Protein AF-A0A9E4KFP5-F1 (afdb_monomer)

Sequence (100 aa):
MARLLENPEFRGFSDHWGFRIRACRPYRAQTKGEVERPVRYVRGNFFYGRDFVSDDDLDVRERRWLDEVANVRVHGTLGERIDDRFARARPLLGPLAPHP

pLDDT: mean 89.07, std 10.49, range [51.41, 98.12]

Foldseek 3Di:
DDDDDDDPVVVVVCVQFVHDDDDDDPPPPVVCCVVVVVVVCCCVPPPPPDDAPDVVSVVVSVVVCCVPPVQQDQDPVPRHGNVVVCVVCVVVDDDGRPDD

Structure (mmCIF, N/CA/C/O backbone):
data_AF-A0A9E4KFP5-F1
#
_entry.id   AF-A0A9E4KFP5-F1
#
loop_
_atom_site.group_PDB
_atom_site.id
_atom_site.type_symbol
_atom_site.label_atom_id
_atom_site.label_alt_id
_atom_site.label_comp_id
_atom_site.label_asym_id
_atom_site.label_entity_id
_atom_site.label_seq_id
_atom_site.pdbx_PDB_ins_code
_atom_site.Cartn_x
_atom_site.Cartn_y
_atom_site.Cartn_z
_atom_site.occupancy
_atom_site.B_iso_or_equiv
_atom_site.auth_seq_id
_atom_site.auth_comp_id
_atom_site.auth_asym_id
_atom_site.auth_atom_id
_atom_site.pdbx_PDB_model_num
ATOM 1 N N . MET A 1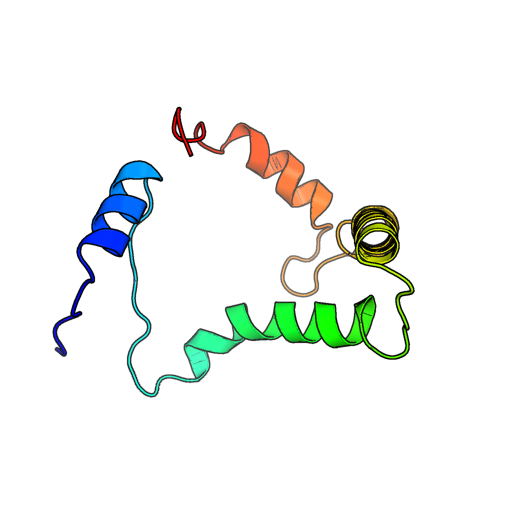 1 ? -3.580 -7.464 32.910 1.00 51.41 1 MET A N 1
ATOM 2 C CA . MET A 1 1 ? -3.457 -6.994 31.509 1.00 51.41 1 MET A CA 1
ATOM 3 C C . MET A 1 1 ? -2.479 -5.831 31.490 1.00 51.41 1 MET A C 1
ATOM 5 O O . MET A 1 1 ? -2.623 -4.959 32.334 1.00 51.41 1 MET A O 1
ATOM 9 N N . ALA A 1 2 ? -1.486 -5.820 30.597 1.00 60.56 2 ALA A N 1
ATOM 10 C CA . ALA A 1 2 ? -0.601 -4.663 30.448 1.00 60.56 2 ALA A CA 1
ATOM 11 C C . ALA A 1 2 ? -1.409 -3.460 29.927 1.00 60.56 2 ALA A C 1
ATOM 13 O O . ALA A 1 2 ? -2.172 -3.607 28.970 1.00 60.56 2 ALA A O 1
ATOM 14 N N . ARG A 1 3 ? -1.273 -2.300 30.577 1.00 66.75 3 ARG A N 1
ATOM 15 C CA . ARG A 1 3 ? -1.888 -1.040 30.143 1.00 66.75 3 ARG A CA 1
ATOM 16 C C . ARG A 1 3 ? -1.201 -0.587 28.856 1.00 66.75 3 ARG A C 1
ATOM 18 O O . ARG A 1 3 ? 0.020 -0.457 28.840 1.00 66.75 3 ARG A O 1
ATOM 25 N N . LEU A 1 4 ? -1.968 -0.355 27.791 1.00 72.62 4 LEU A N 1
ATOM 26 C CA . LEU A 1 4 ? -1.440 0.310 26.604 1.00 72.62 4 LEU A CA 1
ATOM 27 C C . LEU A 1 4 ? -1.118 1.759 26.986 1.00 72.62 4 LEU A C 1
ATOM 29 O O . LEU A 1 4 ? -2.001 2.491 27.429 1.00 72.62 4 LEU A O 1
ATOM 33 N N . LEU A 1 5 ? 0.150 2.142 26.871 1.00 75.88 5 LEU A N 1
ATOM 34 C CA . LEU A 1 5 ? 0.557 3.538 26.955 1.00 75.88 5 LEU A CA 1
ATOM 35 C C . LEU A 1 5 ? 0.354 4.146 25.571 1.00 75.88 5 LEU A C 1
ATOM 37 O O . LEU A 1 5 ? 0.996 3.730 24.608 1.00 75.88 5 LEU A O 1
ATOM 41 N N . GLU A 1 6 ? -0.584 5.076 25.469 1.00 76.69 6 GLU A N 1
ATOM 42 C CA . GLU A 1 6 ? -0.928 5.727 24.212 1.00 76.69 6 GLU A CA 1
ATOM 43 C C . GLU A 1 6 ? -0.273 7.103 24.162 1.00 76.69 6 GLU A C 1
ATOM 45 O O . GLU A 1 6 ? -0.422 7.906 25.082 1.00 76.69 6 GLU A O 1
ATOM 50 N N . ASN A 1 7 ? 0.465 7.363 23.084 1.00 89.25 7 ASN A N 1
ATOM 51 C CA . ASN A 1 7 ? 0.987 8.690 22.792 1.00 89.25 7 ASN A CA 1
ATOM 52 C C . ASN A 1 7 ? -0.201 9.614 22.430 1.00 89.25 7 ASN A C 1
ATOM 54 O O . ASN A 1 7 ? -0.950 9.251 21.516 1.00 89.25 7 ASN A O 1
ATOM 58 N N . PRO A 1 8 ? -0.379 10.772 23.099 1.00 92.00 8 PRO A N 1
ATOM 59 C CA . PRO A 1 8 ? -1.448 11.724 22.792 1.00 92.00 8 PRO A CA 1
ATOM 60 C C . PRO A 1 8 ? -1.516 12.123 21.314 1.00 92.00 8 PRO A C 1
ATOM 62 O O . PRO A 1 8 ? -2.606 12.164 20.752 1.00 92.00 8 PRO A O 1
ATOM 65 N N . GLU A 1 9 ? -0.366 12.309 20.663 1.00 92.88 9 GLU A N 1
ATOM 66 C CA . GLU A 1 9 ? -0.280 12.641 19.235 1.00 92.88 9 GLU A CA 1
ATOM 67 C C . GLU A 1 9 ? -0.846 11.517 18.368 1.00 92.88 9 GLU A C 1
ATOM 69 O O . GLU A 1 9 ? -1.630 11.739 17.448 1.00 92.88 9 GLU A O 1
ATOM 74 N N . PHE A 1 10 ? -0.503 10.268 18.696 1.00 91.44 10 PHE A N 1
ATOM 75 C CA . PHE A 1 10 ? -0.989 9.124 17.931 1.00 91.44 10 PHE A CA 1
ATOM 76 C C . PHE A 1 10 ? -2.489 8.897 18.138 1.00 91.44 10 PHE A C 1
ATOM 78 O O . PHE A 1 10 ? -3.190 8.503 17.206 1.00 91.44 10 PHE A O 1
ATOM 85 N N . ARG A 1 11 ? -2.995 9.196 19.340 1.00 91.75 11 ARG A N 1
ATOM 86 C CA . ARG A 1 11 ? -4.430 9.213 19.627 1.00 91.75 11 ARG A CA 1
ATOM 87 C C . ARG A 1 11 ? -5.148 10.285 18.803 1.00 91.75 11 ARG A C 1
ATOM 89 O O . ARG A 1 11 ? -6.101 9.935 18.111 1.00 91.75 11 ARG A O 1
ATOM 96 N N . GLY A 1 12 ? -4.647 11.521 18.791 1.00 92.62 12 GLY A N 1
ATOM 97 C CA . GLY A 1 12 ? -5.192 12.600 17.962 1.00 92.62 12 GLY A CA 1
ATOM 98 C C . GLY A 1 12 ? -5.213 12.243 16.472 1.00 92.62 12 GLY A C 1
ATOM 99 O O . GLY A 1 12 ? -6.235 12.403 15.812 1.00 92.62 12 GLY A O 1
ATOM 100 N N . PHE A 1 13 ? -4.135 11.641 15.963 1.00 92.00 13 PHE A N 1
ATOM 101 C CA . PHE A 1 13 ? -4.072 11.135 14.590 1.00 92.00 13 PHE A CA 1
ATOM 102 C C . PHE A 1 13 ? -5.136 10.057 14.313 1.00 92.00 13 PHE A C 1
ATOM 104 O O . PHE A 1 13 ? -5.772 10.062 13.260 1.00 92.00 13 PHE A O 1
ATOM 111 N N . SER A 1 14 ? -5.365 9.140 15.258 1.00 92.50 14 SER A N 1
ATOM 112 C CA . SER A 1 14 ? -6.379 8.091 15.107 1.00 92.50 14 SER A CA 1
ATOM 113 C C . SER A 1 14 ? -7.810 8.628 15.090 1.00 92.50 14 SER A C 1
ATOM 115 O O . SER A 1 14 ? -8.630 8.145 14.309 1.00 92.50 14 SER A O 1
ATOM 117 N N . ASP A 1 15 ? -8.081 9.663 15.888 1.00 91.25 15 ASP A N 1
ATOM 118 C CA . ASP A 1 15 ? -9.383 10.326 15.943 1.00 91.25 15 ASP A CA 1
ATOM 119 C C . ASP A 1 15 ? -9.637 11.135 14.659 1.00 91.25 15 ASP A C 1
ATOM 121 O O . ASP A 1 15 ? -10.723 11.057 14.087 1.00 91.25 15 ASP A O 1
ATOM 125 N N . HIS A 1 16 ? -8.614 11.834 14.154 1.00 92.31 16 HIS A N 1
ATOM 126 C CA . HIS A 1 16 ? -8.679 12.606 12.909 1.0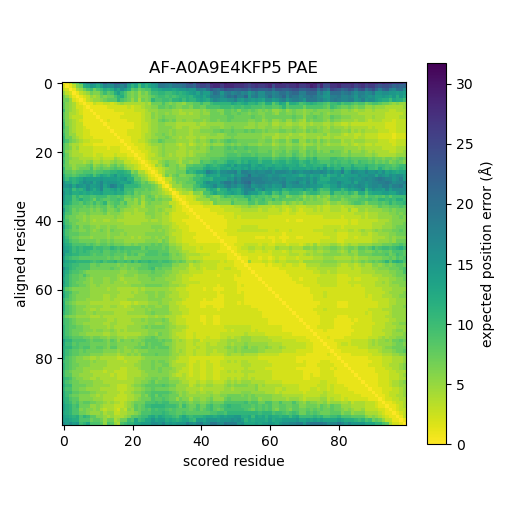0 92.31 16 HIS A CA 1
ATOM 127 C C . HIS A 1 16 ? -8.940 11.732 11.674 1.00 92.31 16 HIS A C 1
ATOM 129 O O . HIS A 1 16 ? -9.792 12.056 10.851 1.00 92.31 16 HIS A O 1
ATOM 135 N N . TRP A 1 17 ? -8.253 10.589 11.562 1.00 91.88 17 TRP A N 1
ATOM 136 C CA . TRP A 1 17 ? -8.390 9.664 10.427 1.00 91.88 17 TRP A CA 1
ATOM 137 C C . TRP A 1 17 ? -9.432 8.553 10.636 1.00 91.88 17 TRP A C 1
ATOM 139 O O . TRP A 1 17 ? -9.619 7.709 9.760 1.00 91.88 17 TRP A O 1
ATOM 149 N N . GLY A 1 18 ? -10.110 8.525 11.786 1.00 90.19 18 GLY A N 1
ATOM 150 C CA . GLY A 1 18 ? -11.229 7.620 12.051 1.00 90.19 18 GLY A CA 1
ATOM 151 C C . GLY A 1 18 ? -10.859 6.138 12.179 1.00 90.19 18 GLY A C 1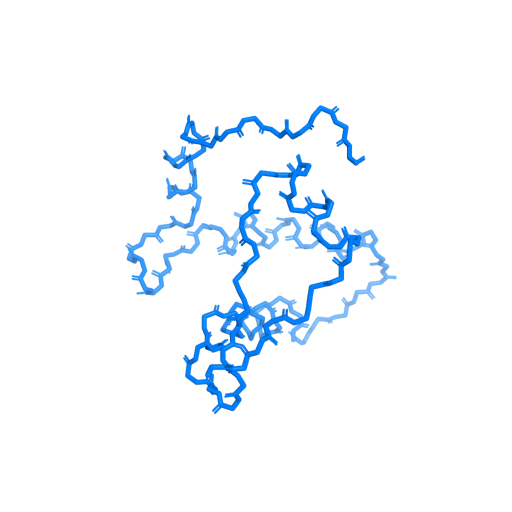
ATOM 152 O O . GLY A 1 18 ? -11.660 5.273 11.816 1.00 90.19 18 GLY A O 1
ATOM 153 N N . PHE A 1 19 ? -9.673 5.806 12.701 1.00 89.38 19 PHE A N 1
ATOM 154 C CA . PHE A 1 19 ? -9.270 4.415 12.944 1.00 89.38 19 PHE A CA 1
ATOM 155 C C . PHE A 1 19 ? -9.002 4.133 14.424 1.00 89.38 19 PHE A C 1
ATOM 157 O O . PHE A 1 19 ? -8.709 5.016 15.219 1.00 89.38 19 PHE A O 1
ATOM 164 N N . ARG A 1 20 ? -9.082 2.857 14.821 1.00 89.75 20 ARG A N 1
ATOM 165 C CA . ARG A 1 20 ? -8.804 2.436 16.201 1.00 89.75 20 ARG A CA 1
ATOM 166 C C . ARG A 1 20 ? -7.383 1.905 16.334 1.00 89.75 20 ARG A C 1
ATOM 168 O O . ARG A 1 20 ? -7.013 0.944 15.659 1.00 89.75 20 ARG A O 1
ATOM 175 N N . ILE A 1 21 ? -6.632 2.436 17.294 1.00 88.31 21 ILE A N 1
ATOM 176 C CA . ILE A 1 21 ? -5.325 1.892 17.668 1.00 88.31 21 ILE A CA 1
ATOM 177 C C . ILE A 1 21 ? -5.511 0.519 18.326 1.00 88.31 21 ILE A C 1
ATOM 179 O O . ILE A 1 21 ? -6.207 0.372 19.332 1.00 88.31 21 ILE A O 1
ATOM 183 N N . ARG A 1 22 ? -4.857 -0.506 17.774 1.00 85.19 22 ARG A N 1
ATOM 184 C CA . ARG A 1 22 ? -4.798 -1.847 18.367 1.00 85.19 22 ARG A CA 1
ATOM 185 C C . ARG A 1 22 ? -3.352 -2.310 18.453 1.00 85.19 22 ARG A C 1
ATOM 187 O O . ARG A 1 22 ? -2.776 -2.765 17.470 1.00 85.19 22 ARG A O 1
ATOM 194 N N . ALA A 1 23 ? -2.778 -2.239 19.649 1.00 82.50 23 ALA A N 1
ATOM 195 C CA . ALA A 1 23 ? -1.427 -2.730 19.876 1.00 82.50 23 ALA A CA 1
ATOM 196 C C . ALA A 1 23 ? -1.358 -4.264 19.837 1.00 82.50 23 ALA A C 1
ATOM 198 O O . ALA A 1 23 ? -2.235 -4.972 20.349 1.00 82.50 23 ALA A O 1
ATOM 199 N N . CYS A 1 24 ? -0.277 -4.781 19.254 1.00 77.56 24 CYS A N 1
ATOM 200 C CA . CYS A 1 24 ? 0.061 -6.193 19.363 1.00 77.56 24 CYS A CA 1
ATOM 201 C C . CYS A 1 24 ? 0.439 -6.528 20.809 1.00 77.56 24 CYS A C 1
ATOM 203 O O . CYS A 1 24 ? 1.052 -5.723 21.510 1.00 77.56 24 CYS A O 1
ATOM 205 N N . ARG A 1 25 ? 0.102 -7.740 21.261 1.00 76.75 25 ARG A N 1
ATOM 206 C CA . ARG A 1 25 ? 0.590 -8.217 22.560 1.00 76.75 25 ARG A CA 1
ATOM 207 C C . ARG A 1 25 ? 2.116 -8.372 22.486 1.00 76.75 25 ARG A C 1
ATOM 209 O O . ARG A 1 25 ? 2.587 -8.973 21.513 1.00 76.75 25 ARG A O 1
ATOM 216 N N . PRO A 1 26 ? 2.874 -7.883 23.485 1.00 75.62 26 PRO A N 1
ATOM 217 C CA . PRO A 1 26 ? 4.308 -8.134 23.565 1.00 75.62 26 PRO A CA 1
ATOM 218 C C . PRO A 1 26 ? 4.623 -9.630 23.441 1.00 75.62 26 PRO A C 1
ATOM 220 O O . PRO A 1 26 ? 3.839 -10.469 23.887 1.00 75.6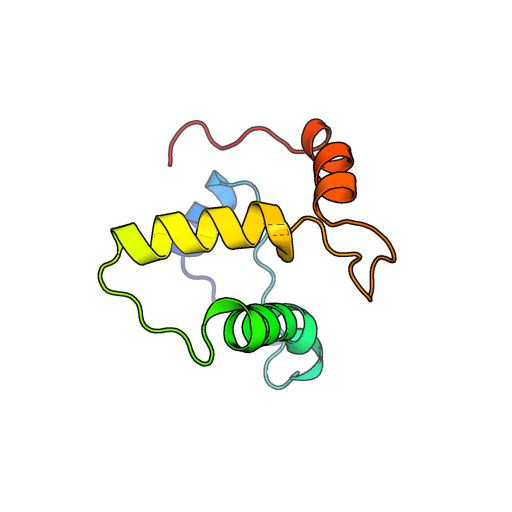2 26 PRO A O 1
ATOM 223 N N . TYR A 1 27 ? 5.760 -9.955 22.822 1.00 73.62 27 TYR A N 1
ATOM 224 C CA . TYR A 1 27 ? 6.274 -11.325 22.662 1.00 73.62 27 TYR A CA 1
ATOM 225 C C . TYR A 1 27 ? 5.371 -12.299 21.880 1.00 73.62 27 TYR A C 1
ATOM 227 O O . TYR A 1 27 ? 5.552 -13.512 21.952 1.00 73.62 27 TYR A O 1
ATOM 235 N N . ARG A 1 28 ? 4.427 -11.796 21.071 1.00 71.50 28 ARG A N 1
ATOM 236 C CA . ARG A 1 28 ? 3.598 -12.623 20.180 1.00 71.50 28 ARG A CA 1
ATOM 237 C C . ARG A 1 28 ? 4.010 -12.466 18.713 1.00 71.50 28 ARG A C 1
ATOM 239 O O . ARG A 1 28 ? 3.351 -11.777 17.936 1.00 71.50 28 ARG A O 1
ATOM 246 N N . ALA A 1 29 ? 5.085 -13.146 18.317 1.00 64.50 29 ALA A N 1
ATOM 247 C CA . ALA A 1 29 ? 5.613 -13.098 16.945 1.00 64.50 29 ALA A CA 1
ATOM 248 C C . ALA A 1 29 ? 4.586 -13.534 15.876 1.00 64.50 29 ALA A C 1
ATOM 250 O O . ALA A 1 29 ? 4.548 -12.984 14.778 1.00 64.50 29 ALA A O 1
ATOM 251 N N . GLN A 1 30 ? 3.682 -14.458 16.221 1.00 66.44 30 GLN A N 1
ATOM 252 C CA . GLN A 1 30 ? 2.668 -15.012 15.311 1.00 66.44 30 GLN A CA 1
ATOM 253 C C . GLN A 1 30 ? 1.700 -13.966 14.730 1.00 66.44 30 GLN A C 1
ATOM 255 O O . GLN A 1 30 ? 1.139 -14.188 13.665 1.00 66.44 30 GLN A O 1
ATOM 260 N N . THR A 1 31 ? 1.503 -12.821 15.394 1.00 62.66 31 THR A N 1
ATOM 261 C CA . THR A 1 31 ? 0.626 -11.743 14.894 1.00 62.66 31 THR A CA 1
ATOM 262 C C . THR A 1 31 ? 1.298 -10.808 13.891 1.00 62.66 31 THR A C 1
ATOM 264 O O . THR A 1 31 ? 0.613 -10.001 13.272 1.00 62.66 31 THR A O 1
ATOM 267 N N . LYS A 1 32 ? 2.620 -10.912 13.711 1.00 66.06 32 LYS A N 1
ATOM 268 C CA . LYS A 1 32 ? 3.393 -9.999 12.862 1.00 66.06 32 LYS A CA 1
ATOM 269 C C . LYS A 1 32 ? 3.591 -10.516 11.430 1.00 66.06 32 LYS A C 1
ATOM 271 O O . LYS A 1 32 ? 3.934 -9.746 10.541 1.00 66.06 32 LYS A O 1
ATOM 276 N N . GLY A 1 33 ? 3.309 -11.797 11.177 1.00 66.06 33 GLY A N 1
ATOM 277 C CA . GLY A 1 33 ? 3.484 -12.407 9.855 1.00 66.06 33 GLY A CA 1
ATOM 278 C C . GLY A 1 33 ? 2.689 -11.711 8.744 1.00 66.06 33 GLY A C 1
ATOM 279 O O . GLY A 1 33 ? 3.212 -11.540 7.649 1.00 66.06 33 GLY A O 1
ATOM 280 N N . GLU A 1 34 ? 1.473 -11.240 9.034 1.00 72.94 34 GLU A N 1
ATOM 281 C CA . GLU A 1 34 ? 0.644 -10.509 8.061 1.00 72.94 34 GLU A CA 1
ATOM 282 C C . GLU A 1 34 ? 1.249 -9.161 7.649 1.00 72.94 34 GLU A C 1
ATOM 284 O O . GLU A 1 34 ? 1.122 -8.763 6.497 1.00 72.94 34 GLU A O 1
ATOM 289 N N . VAL A 1 35 ? 1.964 -8.484 8.553 1.00 74.56 35 VAL A N 1
ATOM 290 C CA . VAL A 1 35 ? 2.639 -7.209 8.254 1.00 74.56 35 VAL A CA 1
ATOM 291 C C . VAL A 1 35 ? 4.045 -7.406 7.679 1.00 74.56 35 VAL A C 1
ATOM 293 O O . VAL A 1 35 ? 4.519 -6.571 6.917 1.00 74.56 35 VAL A O 1
ATOM 296 N N . GLU A 1 36 ? 4.719 -8.517 7.983 1.00 83.62 36 GLU A N 1
ATOM 297 C CA . GLU A 1 36 ? 6.083 -8.787 7.497 1.00 83.62 36 GLU A CA 1
ATOM 298 C C . GLU A 1 36 ? 6.130 -9.439 6.109 1.00 83.62 36 GLU A C 1
ATOM 300 O O . GLU A 1 36 ? 7.071 -9.208 5.345 1.00 83.62 36 GLU A O 1
ATOM 305 N N . ARG A 1 37 ? 5.128 -10.255 5.755 1.00 85.88 37 ARG A N 1
ATOM 306 C CA . ARG A 1 37 ? 5.061 -10.933 4.448 1.00 85.88 37 ARG A CA 1
ATOM 307 C C . ARG A 1 37 ? 5.039 -9.954 3.263 1.00 85.88 37 ARG A C 1
ATOM 309 O O . ARG A 1 37 ? 5.823 -10.183 2.338 1.00 85.88 37 ARG A O 1
ATOM 316 N N . PRO A 1 38 ? 4.242 -8.863 3.267 1.00 88.00 38 PRO A N 1
ATOM 317 C CA . PRO A 1 38 ? 4.269 -7.874 2.189 1.00 88.00 38 PRO A CA 1
ATOM 318 C C . PRO A 1 38 ? 5.643 -7.220 2.029 1.00 88.00 38 PRO A C 1
ATOM 320 O O . PRO A 1 38 ? 6.132 -7.098 0.911 1.00 88.00 38 PRO A O 1
ATOM 323 N N . VAL A 1 39 ? 6.324 -6.894 3.135 1.00 89.94 39 VAL A N 1
ATOM 324 C CA . VAL A 1 39 ? 7.670 -6.295 3.093 1.00 89.94 39 VAL A CA 1
ATOM 325 C C . VAL A 1 39 ? 8.671 -7.242 2.435 1.00 89.94 39 VAL A C 1
ATOM 327 O O . VAL A 1 39 ? 9.474 -6.817 1.606 1.00 89.94 39 VAL A O 1
ATOM 330 N N . ARG A 1 40 ? 8.614 -8.541 2.759 1.00 91.56 40 ARG A N 1
ATOM 331 C CA . ARG A 1 40 ? 9.453 -9.553 2.101 1.00 91.56 40 ARG A CA 1
ATOM 332 C C . ARG A 1 40 ? 9.174 -9.623 0.600 1.00 91.56 40 ARG A C 1
ATOM 334 O O . ARG A 1 40 ? 10.121 -9.708 -0.176 1.00 91.56 40 ARG A O 1
ATOM 341 N N . TYR A 1 41 ? 7.901 -9.588 0.207 1.00 93.44 41 TYR A N 1
ATOM 342 C CA . TYR A 1 41 ? 7.506 -9.614 -1.199 1.00 93.44 41 TYR A CA 1
ATOM 343 C C . TYR A 1 41 ? 8.060 -8.405 -1.957 1.00 93.44 41 TYR A C 1
ATOM 345 O O . TYR A 1 41 ? 8.747 -8.596 -2.954 1.00 93.44 41 TYR A O 1
ATOM 353 N N . VAL A 1 42 ? 7.857 -7.187 -1.449 1.00 94.81 42 VAL A N 1
ATOM 354 C CA . VAL A 1 42 ? 8.375 -5.964 -2.081 1.00 94.81 42 VAL A CA 1
ATOM 355 C C . VAL A 1 42 ? 9.905 -6.005 -2.165 1.00 94.81 42 VAL A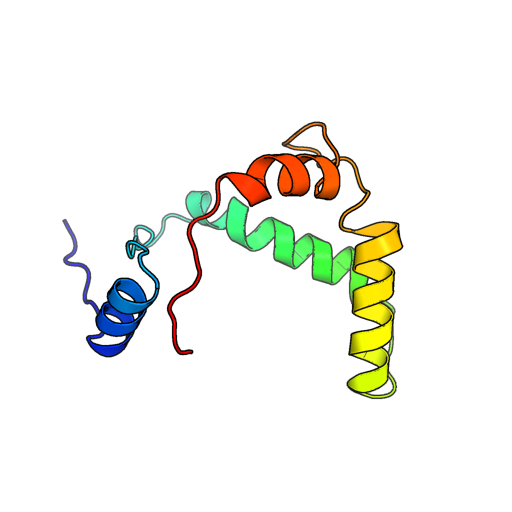 C 1
ATOM 357 O O . VAL A 1 42 ? 10.473 -5.795 -3.233 1.00 94.81 42 VAL A O 1
ATOM 360 N N . ARG A 1 43 ? 10.604 -6.374 -1.082 1.00 94.69 43 ARG A N 1
ATOM 361 C CA . ARG A 1 43 ? 12.075 -6.476 -1.098 1.00 94.69 43 ARG A CA 1
ATOM 362 C C . ARG A 1 43 ? 12.589 -7.484 -2.122 1.00 94.69 43 ARG A C 1
ATOM 364 O O . ARG A 1 43 ? 13.514 -7.169 -2.857 1.00 94.69 43 ARG A O 1
ATOM 371 N N . GLY A 1 44 ? 12.004 -8.679 -2.172 1.00 95.94 44 GLY A N 1
ATOM 372 C CA . GLY A 1 44 ? 12.457 -9.741 -3.070 1.00 95.94 44 GLY A CA 1
ATOM 373 C C . GLY A 1 44 ? 12.029 -9.552 -4.525 1.00 95.94 44 GLY A C 1
ATOM 374 O O . GLY A 1 44 ? 12.744 -9.973 -5.425 1.00 95.94 44 GLY A O 1
ATOM 375 N N . ASN A 1 45 ? 10.869 -8.939 -4.770 1.00 96.25 45 ASN A N 1
ATOM 376 C CA . ASN A 1 45 ? 10.293 -8.838 -6.108 1.00 96.25 45 ASN A CA 1
ATOM 377 C C . ASN A 1 45 ? 10.561 -7.489 -6.782 1.00 96.25 45 ASN A C 1
ATOM 379 O O . ASN A 1 45 ? 10.739 -7.468 -8.000 1.00 96.25 45 ASN A O 1
ATOM 383 N N . PHE A 1 46 ? 10.643 -6.398 -6.012 1.00 96.94 46 PHE A N 1
ATOM 384 C CA . PHE A 1 46 ? 10.861 -5.042 -6.523 1.00 96.94 46 PHE A CA 1
ATOM 385 C C . PHE A 1 46 ? 12.270 -4.488 -6.256 1.00 96.94 46 PHE A C 1
ATOM 387 O O . PHE A 1 46 ? 12.863 -3.905 -7.155 1.00 96.94 46 PHE A O 1
ATOM 394 N N . PHE A 1 47 ? 12.872 -4.712 -5.089 1.00 96.12 47 PHE A N 1
ATOM 395 C CA . PHE A 1 47 ? 14.191 -4.115 -4.807 1.00 96.12 47 PHE A CA 1
ATOM 396 C C . PHE A 1 47 ? 15.380 -5.001 -5.191 1.00 96.12 47 PHE A C 1
ATOM 398 O O . PHE A 1 47 ? 16.376 -4.509 -5.710 1.00 96.12 47 PHE A O 1
ATOM 405 N N . TYR A 1 48 ? 15.308 -6.306 -4.925 1.00 95.12 48 TYR A N 1
ATOM 406 C CA . TYR A 1 48 ? 16.465 -7.190 -5.066 1.00 95.12 48 TYR A CA 1
ATOM 407 C C . TYR A 1 48 ? 17.014 -7.217 -6.502 1.00 95.12 48 TYR A C 1
ATOM 409 O O . TYR A 1 48 ? 16.269 -7.460 -7.451 1.00 95.12 48 TYR A O 1
ATOM 417 N N . GLY A 1 49 ? 18.324 -6.986 -6.639 1.00 93.00 49 GLY A N 1
ATOM 418 C CA . GLY A 1 49 ? 19.032 -7.012 -7.922 1.00 93.00 49 GLY A CA 1
ATOM 419 C C . GLY A 1 49 ? 18.760 -5.814 -8.836 1.00 93.00 49 GLY A C 1
ATOM 420 O O . GLY A 1 49 ? 19.075 -5.894 -10.021 1.00 93.00 49 GLY A O 1
ATOM 421 N N . ARG A 1 50 ? 18.160 -4.733 -8.321 1.00 93.94 50 ARG A N 1
ATOM 422 C CA . ARG A 1 50 ? 17.933 -3.494 -9.071 1.00 93.94 50 ARG A CA 1
ATOM 423 C C . ARG A 1 50 ? 18.711 -2.343 -8.446 1.00 93.94 50 ARG A C 1
ATOM 425 O O . ARG A 1 50 ? 18.654 -2.151 -7.235 1.00 93.94 50 ARG A O 1
ATOM 432 N N . ASP A 1 51 ? 19.347 -1.556 -9.303 1.00 95.19 51 ASP A N 1
ATOM 433 C CA . ASP A 1 51 ? 19.899 -0.251 -8.955 1.00 95.19 51 ASP A CA 1
ATOM 434 C C . ASP A 1 51 ? 18.976 0.852 -9.478 1.00 95.19 51 ASP A C 1
ATOM 436 O O . ASP A 1 51 ? 18.361 0.721 -10.548 1.00 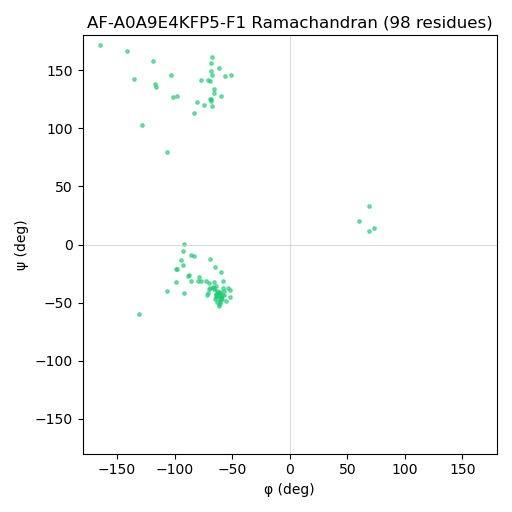95.19 51 ASP A O 1
ATOM 440 N N . PHE A 1 52 ? 18.900 1.940 -8.720 1.00 96.44 52 PHE A N 1
ATOM 441 C CA . PHE A 1 52 ? 18.123 3.130 -9.047 1.00 96.44 52 PHE A CA 1
ATOM 442 C C . PHE A 1 52 ? 19.078 4.299 -9.213 1.00 96.44 52 PHE A C 1
ATOM 444 O O . PHE A 1 52 ? 20.031 4.442 -8.446 1.00 96.44 52 PHE A O 1
ATOM 451 N N . VAL A 1 53 ? 18.838 5.117 -10.232 1.00 96.31 53 VAL A N 1
ATOM 452 C CA . VAL A 1 53 ? 19.728 6.247 -10.544 1.00 96.31 53 VAL A CA 1
ATOM 453 C C . VAL A 1 53 ? 19.290 7.548 -9.868 1.00 96.31 53 VAL A C 1
ATOM 455 O O . VAL A 1 53 ? 20.092 8.471 -9.750 1.00 96.31 53 VAL A O 1
ATOM 458 N N . SER A 1 54 ? 18.035 7.616 -9.416 1.00 97.75 54 SER A N 1
ATOM 459 C CA . SER A 1 54 ? 17.447 8.718 -8.651 1.00 97.75 54 SER A CA 1
ATOM 460 C C . SER A 1 54 ? 16.134 8.282 -7.990 1.00 97.75 54 SER A C 1
ATOM 462 O O . SER A 1 54 ? 15.602 7.211 -8.299 1.00 97.75 54 SER A O 1
ATOM 464 N N . ASP A 1 55 ? 15.587 9.137 -7.125 1.00 97.25 55 ASP A N 1
ATOM 465 C CA . ASP A 1 55 ? 14.248 8.948 -6.554 1.00 97.25 55 ASP A CA 1
ATOM 466 C C . ASP A 1 55 ? 13.157 9.009 -7.643 1.00 97.25 55 ASP A C 1
ATOM 468 O O . ASP A 1 55 ? 12.230 8.208 -7.630 1.00 97.25 55 ASP A O 1
ATOM 472 N N . ASP A 1 56 ? 13.312 9.859 -8.664 1.00 98.12 56 ASP A N 1
ATOM 473 C CA . ASP A 1 56 ? 12.376 9.901 -9.801 1.00 98.12 56 ASP A CA 1
ATOM 474 C C . ASP A 1 56 ? 12.369 8.582 -10.598 1.00 98.12 56 ASP A C 1
ATOM 476 O O . ASP A 1 56 ? 11.319 8.100 -11.032 1.00 98.12 56 ASP A O 1
ATOM 480 N N . ASP A 1 57 ? 13.543 7.971 -10.797 1.00 97.75 57 ASP A N 1
ATOM 481 C CA . ASP A 1 57 ? 13.662 6.658 -11.442 1.00 97.75 57 ASP A CA 1
ATOM 482 C C . ASP A 1 57 ? 13.015 5.561 -10.584 1.00 97.75 57 ASP A C 1
ATOM 484 O O . ASP A 1 57 ? 12.354 4.667 -11.120 1.00 97.75 57 ASP A O 1
ATOM 488 N N . LEU A 1 58 ? 13.146 5.651 -9.257 1.00 97.12 58 LEU A N 1
ATOM 489 C CA . LEU A 1 58 ? 12.451 4.771 -8.323 1.00 97.12 58 LEU A CA 1
ATOM 490 C C . LEU A 1 58 ? 10.929 4.904 -8.459 1.00 97.12 58 LEU A C 1
ATOM 492 O O . LEU A 1 58 ? 10.271 3.884 -8.662 1.00 97.12 58 LEU A O 1
ATOM 496 N N . ASP A 1 59 ? 10.386 6.121 -8.438 1.00 97.56 59 ASP A N 1
ATOM 497 C CA . ASP A 1 59 ? 8.945 6.387 -8.540 1.00 97.56 59 ASP A CA 1
ATOM 498 C C . ASP A 1 59 ? 8.347 5.852 -9.848 1.00 97.56 59 ASP A C 1
ATOM 500 O O . ASP A 1 59 ? 7.290 5.211 -9.860 1.00 97.56 59 ASP A O 1
ATOM 504 N N . VAL A 1 60 ? 9.024 6.089 -10.977 1.00 97.94 60 VAL A N 1
ATOM 505 C CA . VAL A 1 60 ? 8.572 5.602 -12.290 1.00 97.94 60 VAL A CA 1
ATOM 506 C C . VAL A 1 60 ? 8.574 4.076 -12.329 1.00 97.94 60 VAL A C 1
ATOM 508 O O . VAL A 1 60 ? 7.607 3.457 -12.788 1.00 97.94 60 VAL A O 1
ATOM 511 N N . ARG A 1 61 ? 9.647 3.445 -11.839 1.00 97.75 61 ARG A N 1
ATOM 512 C CA . ARG A 1 61 ? 9.763 1.983 -11.822 1.00 97.75 61 ARG A CA 1
ATOM 513 C C . ARG A 1 61 ? 8.791 1.342 -10.843 1.00 97.75 61 ARG A C 1
ATOM 515 O O . ARG A 1 61 ? 8.260 0.280 -11.159 1.00 97.75 61 ARG A O 1
ATOM 522 N N . GLU A 1 62 ? 8.551 1.964 -9.692 1.00 97.38 62 GLU A N 1
ATOM 523 C CA . GLU A 1 62 ? 7.581 1.500 -8.701 1.00 97.38 62 GLU A CA 1
ATOM 524 C C . GLU A 1 62 ? 6.184 1.487 -9.307 1.00 97.38 62 GLU A C 1
ATOM 526 O O . GLU A 1 62 ? 5.536 0.443 -9.303 1.00 97.38 62 GLU A O 1
ATOM 531 N N . ARG A 1 63 ? 5.742 2.608 -9.889 1.00 98.06 63 ARG A N 1
ATOM 532 C CA . ARG A 1 63 ? 4.421 2.706 -10.528 1.00 98.06 63 ARG A CA 1
ATOM 533 C C . ARG A 1 63 ? 4.239 1.639 -11.595 1.00 98.06 63 ARG A C 1
ATOM 535 O O . ARG A 1 63 ? 3.268 0.889 -11.559 1.00 98.06 63 ARG A O 1
ATOM 542 N N . ARG A 1 64 ? 5.226 1.494 -12.482 1.00 98.00 64 ARG A N 1
ATOM 543 C CA . ARG A 1 64 ? 5.196 0.458 -13.516 1.00 98.00 64 ARG A CA 1
ATOM 544 C C . ARG A 1 64 ? 5.104 -0.946 -12.918 1.00 98.00 64 ARG A C 1
ATOM 546 O O . ARG A 1 64 ? 4.343 -1.779 -13.397 1.00 98.00 64 ARG A O 1
ATOM 553 N N . TRP A 1 65 ? 5.873 -1.224 -11.870 1.00 97.81 65 TRP A N 1
ATOM 554 C CA . TRP A 1 65 ? 5.837 -2.516 -11.193 1.00 97.81 65 TRP A CA 1
ATOM 555 C C . TRP A 1 65 ? 4.494 -2.779 -10.500 1.00 97.81 65 TRP A C 1
ATOM 557 O O . TRP A 1 65 ? 4.002 -3.909 -10.538 1.00 97.81 65 TRP A O 1
ATOM 567 N N . LEU A 1 66 ? 3.878 -1.760 -9.901 1.00 97.75 66 LEU A N 1
ATOM 568 C CA . LEU A 1 66 ? 2.540 -1.852 -9.323 1.00 97.75 66 LEU A CA 1
ATOM 569 C C . LEU A 1 66 ? 1.506 -2.226 -10.393 1.00 97.75 66 LEU A C 1
ATOM 571 O O . LEU A 1 66 ? 0.768 -3.196 -10.198 1.00 97.75 66 LEU A O 1
ATOM 575 N N . ASP A 1 67 ? 1.528 -1.527 -11.529 1.00 97.75 67 ASP A N 1
ATOM 576 C CA . ASP A 1 67 ? 0.574 -1.694 -12.631 1.00 97.75 67 ASP A CA 1
ATOM 577 C C . ASP A 1 67 ? 0.750 -3.019 -13.389 1.00 97.75 67 ASP A C 1
ATOM 579 O O . ASP A 1 67 ? -0.226 -3.647 -13.791 1.00 97.75 67 ASP A O 1
ATOM 583 N N . GLU A 1 68 ? 1.990 -3.469 -13.590 1.00 97.69 68 GLU A N 1
ATOM 584 C CA . GLU A 1 68 ? 2.286 -4.630 -14.443 1.00 97.69 68 GLU A CA 1
ATOM 585 C C . GLU A 1 68 ? 2.481 -5.934 -13.657 1.00 97.69 68 GLU A C 1
ATOM 587 O O . GLU A 1 68 ? 2.361 -7.021 -14.226 1.00 97.69 68 GLU A O 1
ATOM 592 N N . VAL A 1 69 ? 2.799 -5.862 -12.358 1.00 97.06 69 VAL A N 1
ATOM 593 C CA . VAL A 1 69 ? 3.198 -7.037 -11.565 1.00 97.06 69 VAL A CA 1
ATOM 594 C C . VAL A 1 69 ? 2.439 -7.130 -10.247 1.00 97.06 69 VAL A C 1
ATOM 596 O O . VAL A 1 69 ? 1.779 -8.139 -9.989 1.00 97.06 69 VAL A O 1
ATOM 599 N N . ALA A 1 70 ? 2.549 -6.128 -9.374 1.00 96.81 70 ALA A N 1
ATOM 600 C CA . ALA A 1 70 ? 2.135 -6.282 -7.982 1.00 96.81 70 ALA A CA 1
ATOM 601 C C . ALA A 1 70 ? 0.613 -6.338 -7.810 1.00 96.81 70 ALA A C 1
ATOM 603 O O . ALA A 1 70 ? 0.125 -7.185 -7.054 1.00 96.81 70 ALA A O 1
ATOM 604 N N . ASN A 1 71 ? -0.124 -5.464 -8.501 1.00 96.88 71 ASN A N 1
ATOM 605 C CA . ASN A 1 71 ? -1.568 -5.326 -8.316 1.00 96.88 71 ASN A CA 1
ATOM 606 C C . ASN A 1 71 ? -2.380 -6.282 -9.206 1.00 96.88 71 ASN A C 1
ATOM 608 O O . ASN A 1 71 ? -3.460 -6.749 -8.824 1.00 96.88 71 ASN A O 1
ATOM 612 N N . VAL A 1 72 ? -1.816 -6.668 -10.353 1.00 97.38 72 VAL A N 1
ATOM 613 C CA . VAL A 1 72 ? -2.451 -7.589 -11.306 1.00 97.38 72 VAL A CA 1
ATOM 614 C C . VAL A 1 72 ? -2.203 -9.067 -10.996 1.00 97.38 72 VAL A C 1
ATOM 616 O O . VAL A 1 72 ? -2.842 -9.927 -11.601 1.00 97.38 72 VAL A O 1
ATOM 619 N N . ARG A 1 73 ? -1.321 -9.399 -10.043 1.00 96.56 73 ARG A N 1
ATOM 620 C CA . ARG A 1 73 ? -1.086 -10.792 -9.623 1.00 96.56 73 ARG A CA 1
ATOM 621 C C . ARG A 1 73 ? -2.287 -11.378 -8.886 1.00 96.56 73 ARG A C 1
ATOM 623 O O . ARG A 1 73 ? -2.936 -10.697 -8.095 1.00 96.56 73 ARG A O 1
ATOM 630 N N . VAL A 1 74 ? -2.479 -12.689 -9.014 1.00 96.69 74 VAL A N 1
ATOM 631 C CA . VAL A 1 74 ? -3.377 -13.447 -8.132 1.00 96.69 74 VAL A CA 1
ATOM 632 C C . VAL A 1 74 ? -2.713 -13.625 -6.763 1.00 96.69 74 VAL A C 1
ATOM 634 O O . VAL A 1 74 ? -1.620 -14.183 -6.644 1.00 96.69 74 VAL A O 1
ATOM 637 N N . HIS A 1 75 ? -3.349 -13.124 -5.707 1.00 94.88 75 HIS A N 1
ATOM 638 C CA . HIS A 1 75 ? -2.810 -13.181 -4.354 1.00 94.88 75 HIS A CA 1
ATOM 639 C C . HIS A 1 75 ? -3.052 -14.552 -3.712 1.00 94.88 75 HIS A C 1
ATOM 641 O O . HIS A 1 75 ? -4.197 -14.949 -3.524 1.00 94.88 75 HIS A O 1
ATOM 647 N N . GLY A 1 76 ? -1.987 -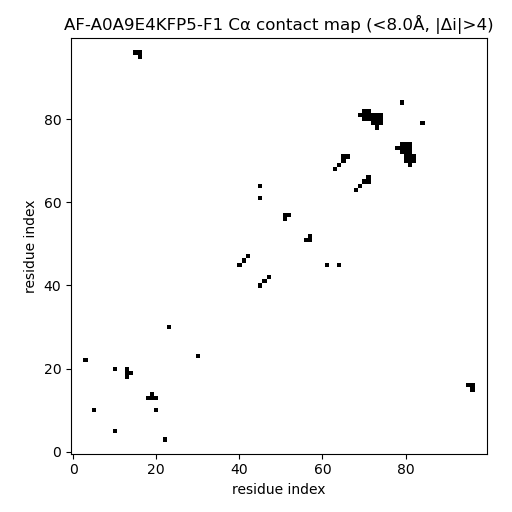15.240 -3.283 1.00 91.12 76 GLY A N 1
ATOM 648 C CA . GLY A 1 76 ? -2.059 -16.626 -2.789 1.00 91.12 76 GLY A CA 1
ATOM 649 C C . GLY A 1 76 ? -3.073 -16.884 -1.664 1.00 91.12 76 GLY A C 1
ATOM 650 O O . GLY A 1 76 ? -3.739 -17.909 -1.681 1.00 91.12 76 GLY A O 1
ATOM 651 N N . THR A 1 77 ? -3.249 -15.952 -0.720 1.00 89.75 77 THR A N 1
ATOM 652 C CA . THR A 1 77 ? -4.259 -16.092 0.353 1.00 89.75 77 THR A CA 1
ATOM 653 C C . THR A 1 77 ? -5.682 -15.760 -0.104 1.00 89.75 77 THR A C 1
ATOM 655 O O . THR A 1 77 ? -6.638 -16.249 0.483 1.00 89.75 77 THR A O 1
ATOM 658 N N . LEU A 1 78 ? -5.836 -14.888 -1.105 1.00 90.19 78 LEU A N 1
ATOM 659 C CA . LEU A 1 78 ? -7.144 -14.350 -1.503 1.00 90.19 78 LEU A CA 1
ATOM 660 C C . LEU A 1 78 ? -7.724 -15.078 -2.722 1.00 90.19 78 LEU A C 1
ATOM 662 O O . LEU A 1 78 ? -8.927 -15.020 -2.936 1.00 90.19 78 LEU A O 1
ATOM 666 N N . GLY A 1 79 ? -6.881 -15.746 -3.515 1.00 95.81 79 GLY A N 1
ATOM 667 C CA . GLY A 1 79 ? -7.281 -16.443 -4.737 1.00 95.81 79 GLY A CA 1
ATOM 668 C C . GLY A 1 79 ? -7.709 -15.517 -5.878 1.00 95.81 79 GLY A C 1
ATOM 669 O O . GLY A 1 79 ? -8.252 -15.990 -6.868 1.00 95.81 79 GLY A O 1
ATOM 670 N N . GLU A 1 80 ? -7.466 -14.212 -5.766 1.00 96.50 80 GLU A N 1
ATOM 671 C CA . GLU A 1 80 ? -7.909 -13.206 -6.734 1.00 96.50 80 GLU A CA 1
ATOM 672 C C . GLU A 1 80 ? -6.866 -12.110 -6.956 1.00 96.50 80 GLU A C 1
ATOM 674 O O . GLU A 1 80 ? -5.907 -11.986 -6.184 1.00 96.50 80 GLU A O 1
ATOM 679 N N . ARG A 1 81 ? -7.060 -11.308 -8.010 1.00 97.38 81 ARG A N 1
ATOM 680 C CA . ARG A 1 81 ? -6.226 -10.134 -8.283 1.00 97.38 81 ARG A CA 1
ATOM 681 C C . ARG A 1 81 ? -6.471 -9.040 -7.251 1.00 97.38 81 ARG A C 1
ATOM 683 O O . ARG A 1 81 ? -7.610 -8.802 -6.845 1.00 97.38 81 ARG A O 1
ATOM 690 N N . ILE A 1 82 ? -5.397 -8.369 -6.841 1.00 95.75 82 ILE A N 1
ATOM 691 C CA . ILE A 1 82 ? -5.476 -7.291 -5.849 1.00 95.75 82 ILE A CA 1
ATOM 692 C C . ILE A 1 82 ? -6.301 -6.122 -6.385 1.00 95.75 82 ILE A C 1
ATOM 694 O O . ILE A 1 82 ? -7.175 -5.645 -5.663 1.00 95.75 82 ILE A O 1
ATOM 698 N N . ASP A 1 83 ? -6.098 -5.729 -7.644 1.00 97.00 83 ASP A N 1
ATOM 699 C CA . ASP A 1 83 ? -6.884 -4.661 -8.273 1.00 97.00 83 ASP A CA 1
ATOM 700 C C . ASP A 1 83 ? -8.376 -4.969 -8.300 1.00 97.00 83 ASP A C 1
ATOM 702 O O . ASP A 1 83 ? -9.181 -4.135 -7.891 1.00 97.00 83 ASP A O 1
ATOM 706 N N . ASP A 1 84 ? -8.758 -6.179 -8.711 1.00 97.56 84 ASP A N 1
ATOM 707 C CA . ASP A 1 84 ? -10.168 -6.565 -8.801 1.00 97.56 84 ASP A CA 1
ATOM 708 C C . ASP A 1 84 ? -10.829 -6.516 -7.420 1.00 97.56 84 ASP A C 1
ATOM 710 O O . ASP A 1 84 ? -11.955 -6.033 -7.261 1.00 97.56 84 ASP A O 1
ATOM 714 N N . ARG A 1 85 ? -10.114 -6.983 -6.391 1.00 96.06 85 ARG A N 1
ATOM 715 C CA . ARG A 1 85 ? -10.578 -6.900 -5.006 1.00 96.06 85 ARG A CA 1
ATOM 716 C C . ARG A 1 85 ? -10.698 -5.453 -4.541 1.00 96.06 85 ARG A C 1
ATOM 718 O O . ARG A 1 85 ? -11.710 -5.093 -3.935 1.00 96.06 85 ARG A O 1
ATOM 725 N N . PHE A 1 86 ? -9.679 -4.636 -4.797 1.00 95.38 86 PHE A N 1
ATOM 726 C CA . PHE A 1 86 ? -9.656 -3.238 -4.385 1.00 95.38 86 PHE A CA 1
ATOM 727 C C . PHE A 1 86 ? -10.757 -2.437 -5.079 1.00 95.38 86 PHE A C 1
ATOM 729 O O . PHE A 1 86 ? -11.474 -1.704 -4.407 1.00 95.38 86 PHE A O 1
ATOM 736 N N . ALA A 1 87 ? -10.975 -2.640 -6.377 1.00 96.56 87 ALA A N 1
ATOM 737 C CA . ALA A 1 87 ? -12.033 -1.989 -7.141 1.00 96.56 87 ALA A CA 1
ATOM 738 C C . ALA A 1 87 ? -13.425 -2.245 -6.541 1.00 96.56 87 ALA A C 1
ATOM 740 O O . ALA A 1 87 ? -14.225 -1.317 -6.436 1.00 96.56 87 ALA A O 1
ATOM 741 N N . ARG A 1 88 ? -13.699 -3.472 -6.071 1.00 96.06 88 ARG A N 1
ATOM 742 C CA . ARG A 1 88 ? -14.962 -3.804 -5.383 1.00 96.06 88 ARG A CA 1
ATOM 743 C C . ARG A 1 88 ? -15.057 -3.223 -3.973 1.00 96.06 88 ARG A C 1
ATOM 745 O O . ARG A 1 88 ? -16.155 -2.913 -3.522 1.00 96.06 88 ARG A O 1
ATOM 752 N N . ALA A 1 89 ? -13.931 -3.085 -3.273 1.00 94.56 89 ALA A N 1
ATOM 753 C CA . ALA A 1 89 ? -13.888 -2.515 -1.927 1.00 94.56 89 ALA A CA 1
ATOM 754 C C . ALA A 1 89 ? -13.946 -0.979 -1.927 1.00 94.56 89 ALA A C 1
ATOM 756 O O . ALA A 1 89 ? -14.506 -0.390 -1.009 1.00 94.56 89 ALA A O 1
ATOM 757 N N . ARG A 1 90 ? -13.399 -0.327 -2.957 1.00 95.00 90 ARG A N 1
ATOM 758 C CA . ARG A 1 90 ? -13.281 1.130 -3.077 1.00 95.00 90 ARG A CA 1
ATOM 759 C C . ARG A 1 90 ? -14.590 1.905 -2.858 1.00 95.00 90 ARG A C 1
ATOM 761 O O . ARG A 1 90 ? -14.535 2.871 -2.105 1.00 95.00 90 ARG A O 1
ATOM 768 N N . PRO A 1 91 ? -15.753 1.522 -3.425 1.00 95.69 91 PRO A N 1
ATOM 769 C CA . PRO A 1 91 ? -17.008 2.235 -3.162 1.00 95.69 91 PRO A CA 1
ATOM 770 C C . PRO A 1 91 ? -17.533 2.062 -1.727 1.00 95.69 91 PRO A C 1
ATOM 772 O O . PRO A 1 91 ? -18.445 2.779 -1.332 1.00 95.69 91 PRO A O 1
ATOM 775 N N . LEU A 1 92 ? -16.986 1.120 -0.951 1.00 94.75 92 LEU A N 1
ATOM 776 C CA . LEU A 1 92 ? -17.353 0.879 0.449 1.00 94.75 92 LEU A CA 1
ATOM 777 C C .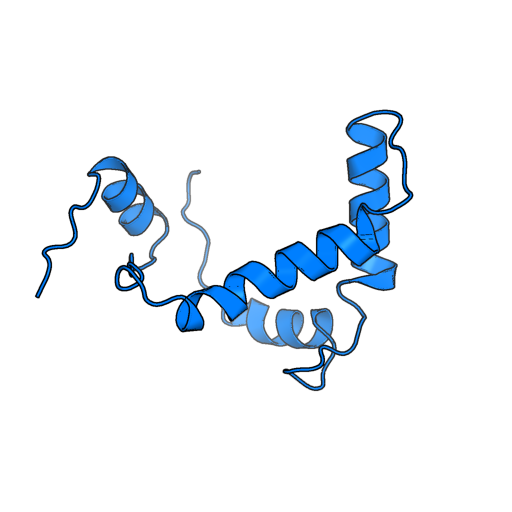 LEU A 1 92 ? -16.467 1.659 1.434 1.00 94.75 92 LEU A C 1
ATOM 779 O O . LEU A 1 92 ? -16.699 1.598 2.641 1.00 94.75 92 LEU A O 1
ATOM 783 N N . LEU A 1 93 ? -15.426 2.341 0.947 1.00 91.31 93 LEU A N 1
ATOM 784 C CA . LEU A 1 93 ? -14.524 3.118 1.790 1.00 91.31 93 LEU A CA 1
ATOM 785 C C . LEU A 1 93 ? -15.176 4.448 2.182 1.00 91.31 93 LEU A C 1
ATOM 787 O O . LEU A 1 93 ? -15.847 5.090 1.376 1.00 91.31 93 LEU A O 1
ATOM 791 N N . GLY A 1 94 ? -14.955 4.864 3.429 1.00 89.19 94 GLY A N 1
ATOM 792 C CA . GLY A 1 94 ? -15.348 6.192 3.889 1.00 89.19 94 GLY A CA 1
ATOM 793 C C . GLY A 1 94 ? -14.529 7.299 3.213 1.00 89.19 94 GLY A C 1
ATOM 794 O O . GLY A 1 94 ? -13.450 7.030 2.675 1.00 89.19 94 GLY A O 1
ATOM 795 N N . PRO A 1 95 ? -15.019 8.549 3.241 1.00 88.81 95 PRO A N 1
ATOM 796 C CA . PRO A 1 95 ? -14.234 9.691 2.794 1.00 88.81 95 PRO A CA 1
ATOM 797 C C . PRO A 1 95 ? -12.974 9.849 3.655 1.00 88.81 95 PRO A C 1
ATOM 799 O O . PRO A 1 95 ? -12.959 9.493 4.834 1.00 88.81 95 PRO A O 1
ATOM 802 N N . LEU A 1 96 ? -11.924 10.414 3.062 1.00 87.56 96 LEU A N 1
ATOM 803 C CA . LEU A 1 96 ? -10.756 10.862 3.815 1.00 87.56 96 LEU A CA 1
ATOM 804 C C . LEU A 1 96 ? -11.123 12.063 4.695 1.00 87.56 96 LEU A C 1
ATOM 806 O O . LEU A 1 96 ? -12.066 12.800 4.393 1.00 87.56 96 LEU A O 1
ATOM 810 N N . ALA A 1 97 ? -10.354 12.271 5.764 1.00 88.81 97 ALA A N 1
ATOM 811 C CA . ALA A 1 97 ? -10.450 13.490 6.552 1.00 88.81 97 ALA A CA 1
ATOM 812 C C . ALA A 1 97 ? -10.222 14.722 5.647 1.00 88.81 97 ALA A C 1
ATOM 814 O 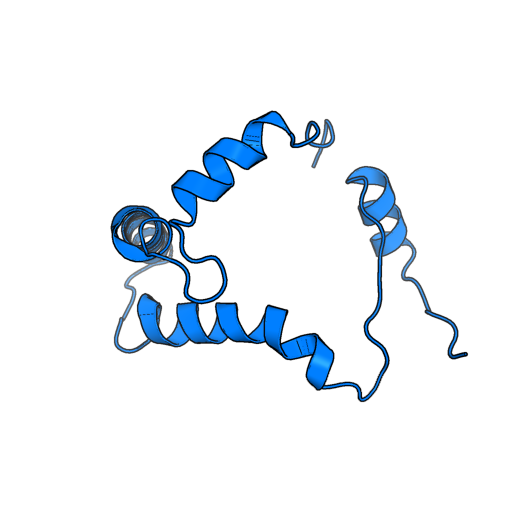O . ALA A 1 97 ? -9.431 14.652 4.703 1.00 88.81 97 ALA A O 1
ATOM 815 N N . PRO A 1 98 ? -10.906 15.852 5.906 1.00 86.12 98 PRO A N 1
ATOM 816 C CA . PRO A 1 98 ? -10.880 17.021 5.022 1.00 86.12 98 PRO A CA 1
ATOM 817 C C . PRO A 1 98 ? -9.505 17.697 4.921 1.00 86.12 98 PRO A C 1
ATOM 819 O O . PRO A 1 98 ? -9.258 18.437 3.969 1.00 86.12 98 PRO A O 1
ATOM 822 N N . HIS A 1 99 ? -8.614 17.446 5.881 1.00 83.38 99 HIS A N 1
ATOM 823 C CA . HIS A 1 99 ? -7.268 18.006 5.930 1.00 83.38 99 HIS A CA 1
ATOM 824 C C . HIS A 1 99 ? -6.260 16.906 6.285 1.00 83.38 99 HIS A C 1
ATOM 826 O O . HIS A 1 99 ? -6.615 16.034 7.078 1.00 83.38 99 HIS A O 1
ATOM 832 N N . PRO A 1 100 ? -5.049 16.907 5.702 1.00 70.69 100 PRO A N 1
ATOM 833 C CA . PRO A 1 100 ? -3.966 16.032 6.136 1.00 70.69 100 PRO A CA 1
ATOM 834 C C . PRO A 1 100 ? -3.417 16.404 7.518 1.00 70.69 100 PRO A C 1
ATOM 836 O O . PRO A 1 100 ? -3.457 17.605 7.870 1.00 70.69 100 PRO A O 1
#

Mean predicted aligned error: 6.14 Å

Secondary structure (DSSP, 8-state):
-PPP---HHHHHHHHHHT----PPPTT-GGGTHHHHHHHHHHIIIIITT---SSHHHHHHHHHHHIIIIITTSBPTTTSSBHHHHHHHHGGGSPPPPS--

Nearest PDB structures (foldseek):
  8b4h-assembly1_A  TM=8.358E-01  e=3.029E-05  Geobacillus stearothermophilus
  8b4h-assembly1_D  TM=7.673E-01  e=3.597E-02  Geobacillus stearothermophilus

Radius of gyration: 17.83 Å; Cα contacts (8 Å, |Δi|>4): 42; chains: 1; bounding box: 37×35×46 Å

Solvent-accessible surface area (backbone atoms only — not comparable to full-atom values): 6439 Å² total; per-residue (Å²): 132,86,80,82,85,75,56,68,67,61,50,52,52,25,64,62,68,72,52,81,91,77,83,80,64,84,96,50,68,83,76,44,52,78,70,47,51,59,53,51,47,48,44,64,74,68,46,59,98,59,89,69,93,45,70,68,54,42,53,53,50,48,53,51,41,39,68,73,47,66,32,65,35,68,36,88,92,74,76,39,34,48,48,64,53,45,62,69,47,55,84,72,55,77,81,76,56,97,64,136